Protein AF-A0A928LMP3-F1 (afdb_monomer_lite)

Radius of gyration: 11.05 Å; chains: 1; bounding box: 26×17×32 Å

pLDDT: mean 92.57, std 9.97, range [44.56, 98.12]

Foldseek 3Di:
DPLVLLVVLVVQLVVCQVVLDLVSLVVSLVVLVVCVVVVSDDPVSSVVSCCSSPVVGPVNPVD

Sequence (63 aa):
MSNVIFESLIEEANYAIRSKSRDLVFEVYGMAKMARLTHVITPEQFKKLNEMLITDGINNPKA

Secondary structure (DSSP, 8-state):
---HHHHHHHHHHHHHHHTT-HHHHHHHHHHHHHHHHTTSS-HHHHHHHHIIIIIIIIT-TT-

Structure (mmCIF, N/CA/C/O backbone):
data_AF-A0A928LMP3-F1
#
_entry.id   AF-A0A928LMP3-F1
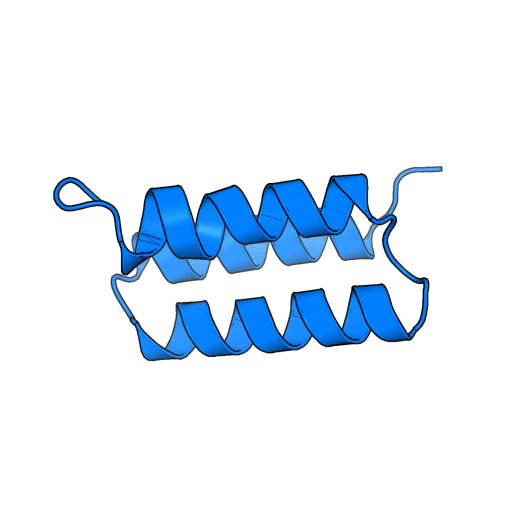#
loop_
_atom_site.group_PDB
_atom_site.id
_atom_site.type_symbol
_atom_site.label_atom_id
_atom_site.label_alt_id
_atom_site.label_comp_id
_atom_site.label_asym_id
_atom_site.label_entity_id
_atom_site.label_seq_id
_atom_site.pdbx_PDB_ins_code
_atom_site.Cartn_x
_atom_site.Cartn_y
_atom_site.Cartn_z
_atom_site.occupancy
_atom_site.B_iso_or_equiv
_atom_site.auth_seq_id
_atom_site.auth_comp_id
_atom_site.auth_asym_id
_atom_site.auth_atom_id
_atom_site.pdbx_PDB_model_num
ATOM 1 N N . MET A 1 1 ? 15.122 10.383 -11.291 1.00 44.56 1 MET A N 1
ATOM 2 C CA . MET A 1 1 ? 13.798 10.459 -11.939 1.00 44.56 1 MET A CA 1
ATOM 3 C C . MET A 1 1 ? 12.793 10.116 -10.853 1.00 44.56 1 MET A C 1
ATOM 5 O O . MET A 1 1 ? 12.859 8.993 -10.363 1.00 44.56 1 MET A O 1
ATOM 9 N N . SER A 1 2 ? 12.017 11.083 -10.347 1.00 55.09 2 SER A N 1
ATOM 10 C CA . SER A 1 2 ? 10.988 10.753 -9.352 1.00 55.09 2 SER A CA 1
ATOM 11 C C . SER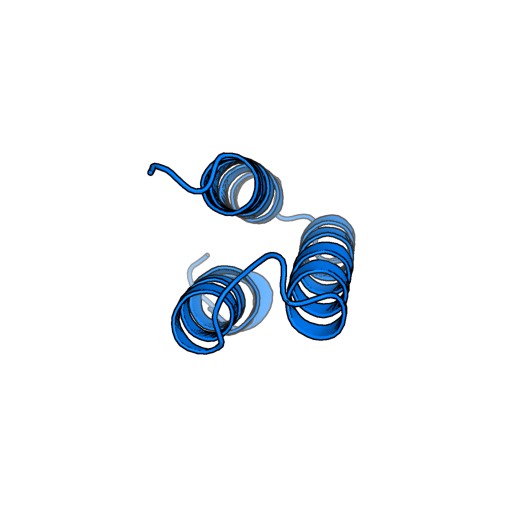 A 1 2 ? 9.936 9.887 -10.041 1.00 55.09 2 SER A C 1
ATOM 13 O O . SER A 1 2 ? 9.579 10.125 -11.198 1.00 55.09 2 SER A O 1
ATOM 15 N N . ASN A 1 3 ? 9.535 8.801 -9.389 1.00 80.44 3 ASN A N 1
ATOM 16 C CA . ASN A 1 3 ? 8.538 7.902 -9.946 1.00 80.44 3 ASN A CA 1
ATOM 17 C C . ASN A 1 3 ? 7.160 8.452 -9.567 1.00 80.44 3 ASN A C 1
ATOM 19 O O . ASN A 1 3 ? 6.629 8.102 -8.517 1.00 80.44 3 ASN A O 1
ATOM 23 N N . VAL A 1 4 ? 6.617 9.338 -10.408 1.00 92.44 4 VAL A N 1
ATOM 24 C CA . VAL A 1 4 ? 5.335 10.042 -10.196 1.00 92.44 4 VAL A CA 1
ATOM 25 C C . VAL A 1 4 ? 4.198 9.081 -9.824 1.00 92.44 4 VAL A C 1
ATOM 27 O O . VAL A 1 4 ? 3.367 9.396 -8.978 1.00 92.44 4 VAL A O 1
ATOM 30 N N . ILE A 1 5 ? 4.189 7.872 -10.396 1.00 94.88 5 ILE A N 1
ATOM 31 C CA . ILE A 1 5 ? 3.177 6.854 -10.083 1.00 94.88 5 ILE A CA 1
ATOM 32 C C . ILE A 1 5 ? 3.330 6.329 -8.656 1.00 94.88 5 ILE A C 1
ATOM 34 O O . ILE A 1 5 ? 2.338 6.135 -7.961 1.00 94.88 5 ILE A O 1
ATOM 38 N N . PHE A 1 6 ? 4.562 6.115 -8.195 1.00 96.50 6 PHE A N 1
ATOM 39 C CA . PHE A 1 6 ? 4.794 5.694 -6.817 1.00 96.50 6 PHE A CA 1
ATOM 40 C C . PHE A 1 6 ? 4.345 6.767 -5.818 1.00 96.50 6 PHE A C 1
ATOM 42 O O . PHE A 1 6 ? 3.704 6.434 -4.829 1.00 96.50 6 PHE A O 1
ATOM 49 N N . GLU A 1 7 ? 4.636 8.040 -6.089 1.00 96.81 7 GLU A N 1
ATOM 50 C CA . GLU A 1 7 ? 4.206 9.158 -5.237 1.00 96.81 7 GLU A CA 1
ATOM 51 C C . GLU A 1 7 ? 2.675 9.265 -5.175 1.00 96.81 7 GLU A C 1
ATOM 53 O O . GLU A 1 7 ? 2.115 9.317 -4.082 1.00 96.81 7 GLU A O 1
ATOM 58 N N . SER A 1 8 ? 1.988 9.161 -6.316 1.00 97.25 8 SER A N 1
ATOM 59 C CA . SER A 1 8 ? 0.519 9.140 -6.362 1.00 97.25 8 SER A CA 1
ATOM 60 C C . SER A 1 8 ? -0.076 7.956 -5.585 1.00 97.25 8 SER A C 1
ATOM 62 O O . SER A 1 8 ? -0.999 8.138 -4.795 1.00 97.25 8 SER A O 1
ATOM 64 N N . LEU A 1 9 ? 0.495 6.751 -5.708 1.00 97.62 9 LEU A N 1
ATOM 65 C CA . LEU A 1 9 ? 0.046 5.586 -4.932 1.00 97.62 9 LEU A CA 1
ATOM 66 C C . LEU A 1 9 ? 0.238 5.771 -3.419 1.00 97.62 9 LEU A C 1
ATOM 68 O O . LEU A 1 9 ? -0.555 5.254 -2.634 1.00 97.62 9 LEU A O 1
ATOM 72 N N . ILE A 1 10 ? 1.275 6.499 -2.994 1.00 98.00 10 ILE A N 1
ATOM 73 C CA . ILE A 1 10 ? 1.487 6.843 -1.582 1.00 98.00 10 ILE A CA 1
ATOM 74 C C . ILE A 1 10 ? 0.401 7.808 -1.091 1.00 98.00 10 ILE A C 1
ATOM 76 O O . ILE A 1 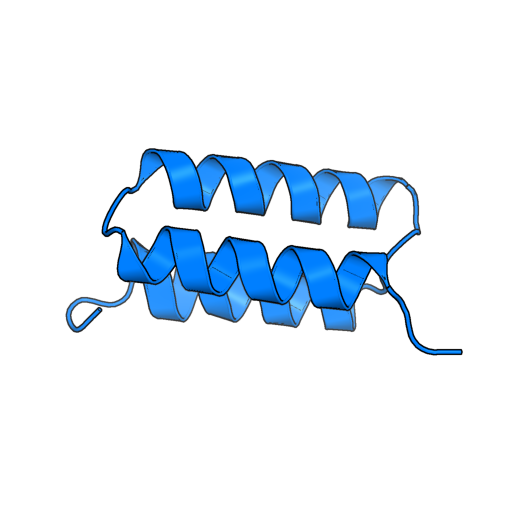10 ? -0.098 7.645 0.024 1.00 98.00 10 ILE A O 1
ATOM 80 N N . GLU A 1 11 ? 0.017 8.801 -1.891 1.00 97.75 11 GLU A N 1
ATOM 81 C CA . GLU A 1 11 ? -1.064 9.733 -1.545 1.00 97.75 11 GLU A CA 1
ATOM 82 C C . GLU A 1 11 ? -2.410 9.013 -1.403 1.00 97.75 11 GLU A C 1
ATOM 84 O O . GLU A 1 11 ? -3.076 9.164 -0.373 1.00 97.75 11 GLU A O 1
ATOM 89 N N . GLU A 1 12 ? -2.752 8.159 -2.369 1.00 97.81 12 GLU A N 1
ATOM 90 C CA . GLU A 1 12 ? -3.963 7.333 -2.344 1.00 97.81 12 GLU A CA 1
ATOM 91 C C . GLU A 1 12 ? -3.972 6.374 -1.148 1.00 97.81 12 GLU A C 1
ATOM 93 O O . GLU A 1 12 ? -4.974 6.258 -0.442 1.00 97.81 12 GLU A O 1
ATOM 98 N N . ALA A 1 13 ? -2.835 5.741 -0.838 1.00 97.19 13 ALA A N 1
ATOM 99 C CA . ALA A 1 13 ? -2.723 4.864 0.325 1.00 97.19 13 ALA A CA 1
ATOM 100 C C . ALA A 1 13 ? -2.990 5.619 1.633 1.00 97.19 13 ALA A C 1
ATOM 102 O O . ALA A 1 13 ? -3.756 5.157 2.480 1.00 97.19 13 ALA A O 1
ATOM 103 N N . ASN A 1 14 ? -2.413 6.814 1.784 1.00 96.56 14 ASN A N 1
ATOM 104 C CA . ASN A 1 14 ? -2.657 7.661 2.950 1.00 96.56 14 ASN A CA 1
ATOM 105 C C . ASN A 1 14 ? -4.115 8.129 3.033 1.00 96.56 14 ASN A C 1
ATOM 107 O O . ASN A 1 14 ? -4.667 8.247 4.128 1.00 96.56 14 ASN A O 1
ATOM 111 N N . TYR A 1 15 ? -4.750 8.442 1.903 1.00 96.38 15 TYR A N 1
ATOM 112 C CA . TYR A 1 15 ? -6.172 8.778 1.871 1.00 96.38 15 TYR A CA 1
ATOM 113 C C . TYR A 1 15 ? -7.039 7.588 2.301 1.00 96.38 15 TYR A C 1
ATOM 115 O O . TYR A 1 15 ? -7.834 7.725 3.233 1.00 96.38 15 TYR A O 1
ATOM 123 N N . ALA A 1 16 ? -6.826 6.413 1.706 1.00 95.62 16 ALA A N 1
ATOM 124 C CA . ALA A 1 16 ? -7.571 5.198 2.014 1.00 95.62 16 ALA A CA 1
ATOM 125 C C . ALA A 1 16 ? -7.467 4.821 3.502 1.00 95.62 16 ALA A C 1
ATOM 127 O O . ALA A 1 16 ? -8.492 4.605 4.148 1.00 95.62 16 ALA A O 1
ATOM 128 N N . ILE A 1 17 ? -6.261 4.848 4.081 1.00 94.44 17 ILE A N 1
ATOM 129 C CA . ILE A 1 17 ? -6.051 4.573 5.513 1.00 94.44 17 ILE A CA 1
ATOM 130 C C . ILE A 1 17 ? -6.807 5.591 6.381 1.00 94.44 17 ILE A C 1
ATOM 132 O O . ILE A 1 17 ? -7.578 5.203 7.257 1.00 94.44 17 ILE A O 1
ATOM 136 N N . ARG A 1 18 ? -6.665 6.897 6.106 1.00 93.44 18 ARG A N 1
ATOM 137 C CA . ARG A 1 18 ? -7.350 7.957 6.877 1.00 93.44 18 ARG A CA 1
ATOM 138 C C . ARG A 1 18 ? -8.870 7.896 6.770 1.00 93.44 18 ARG A C 1
ATOM 140 O O . ARG A 1 18 ? -9.555 8.276 7.715 1.00 93.44 18 ARG A O 1
ATOM 147 N N . SER A 1 19 ? -9.395 7.421 5.643 1.00 93.31 19 SER A N 1
ATOM 148 C CA . SER A 1 19 ? -10.836 7.249 5.437 1.00 93.31 19 SER A CA 1
ATOM 149 C C . SER A 1 19 ? -11.438 6.122 6.284 1.00 93.31 19 SER A C 1
ATOM 151 O O . SER A 1 19 ? -12.659 6.032 6.392 1.00 93.31 19 SER A O 1
ATOM 153 N N . LYS A 1 20 ? -10.598 5.248 6.866 1.00 89.88 20 LYS A N 1
ATOM 154 C CA . LYS A 1 20 ? -11.000 4.022 7.577 1.00 89.88 20 LYS A CA 1
ATOM 155 C C . LYS A 1 20 ? -11.877 3.086 6.735 1.00 89.88 20 LYS A C 1
ATOM 157 O O . LYS A 1 20 ? -12.579 2.231 7.275 1.00 89.88 20 LYS A O 1
ATOM 162 N N . SER A 1 21 ? -11.827 3.225 5.410 1.00 92.19 21 SER A N 1
ATOM 163 C CA . SER A 1 21 ? -12.535 2.364 4.472 1.00 92.19 21 SER A CA 1
ATOM 164 C C . SER A 1 21 ? -11.649 1.197 4.070 1.00 92.19 21 SER A C 1
ATOM 166 O O . SER A 1 21 ? -10.660 1.346 3.351 1.00 92.19 21 SER A O 1
ATOM 168 N N . ARG A 1 22 ? -12.039 0.004 4.516 1.00 93.06 22 ARG A N 1
ATOM 169 C CA . ARG A 1 22 ? -11.384 -1.247 4.131 1.00 93.06 22 ARG A CA 1
ATOM 170 C C . ARG A 1 22 ? -11.389 -1.444 2.611 1.00 93.06 22 ARG A C 1
ATOM 172 O O . ARG A 1 22 ? -10.388 -1.895 2.061 1.00 93.06 22 ARG A O 1
ATOM 179 N N . ASP A 1 23 ? -12.488 -1.100 1.948 1.00 95.81 23 ASP A N 1
ATOM 180 C CA . ASP A 1 23 ? -12.642 -1.311 0.507 1.00 95.81 23 ASP A CA 1
ATOM 181 C C . ASP A 1 23 ? -11.691 -0.413 -0.288 1.00 95.81 23 ASP A C 1
ATOM 183 O O . ASP A 1 23 ? -10.999 -0.903 -1.180 1.00 95.81 23 ASP A O 1
ATOM 187 N N . LEU A 1 24 ? -11.553 0.858 0.112 1.00 95.75 24 LEU A N 1
ATOM 188 C CA . LEU A 1 24 ? -10.591 1.773 -0.511 1.00 95.75 24 LEU A CA 1
ATOM 189 C C . LEU A 1 24 ? -9.151 1.282 -0.335 1.00 95.75 24 LEU A C 1
ATOM 191 O O . LEU A 1 24 ? -8.356 1.349 -1.267 1.00 95.75 24 LEU A O 1
ATOM 195 N N . VAL A 1 25 ? -8.802 0.726 0.828 1.00 96.25 25 VAL A N 1
ATOM 196 C CA . VAL A 1 25 ? -7.458 0.166 1.033 1.00 96.25 25 VAL A CA 1
ATOM 197 C C . VAL A 1 25 ? -7.195 -1.013 0.085 1.00 96.25 25 VAL A C 1
ATOM 199 O O . VAL A 1 25 ? -6.108 -1.103 -0.492 1.00 96.25 25 VAL A O 1
ATOM 202 N N . PHE A 1 26 ? -8.174 -1.899 -0.123 1.00 96.50 26 PHE A N 1
ATOM 203 C CA . PHE A 1 26 ? -8.031 -3.006 -1.074 1.00 96.50 26 PHE A CA 1
ATOM 204 C C . PHE A 1 26 ? -7.977 -2.542 -2.532 1.00 96.50 26 PHE A C 1
ATOM 206 O O . PHE A 1 26 ? -7.231 -3.128 -3.320 1.00 96.50 26 PHE A O 1
ATOM 213 N N . GLU A 1 27 ? -8.703 -1.484 -2.889 1.00 97.81 27 GLU A N 1
ATOM 214 C CA . GLU A 1 27 ? -8.629 -0.865 -4.213 1.00 97.81 27 GLU A CA 1
ATOM 215 C C . GLU A 1 27 ? -7.215 -0.340 -4.498 1.00 97.81 27 GLU A C 1
ATOM 217 O O . GLU A 1 27 ? -6.591 -0.728 -5.491 1.00 97.81 27 GLU A O 1
ATOM 222 N N . VAL A 1 28 ? -6.652 0.446 -3.574 1.00 97.88 28 VAL A N 1
ATOM 223 C CA . VAL A 1 28 ? -5.286 0.977 -3.704 1.00 97.88 28 VAL A CA 1
ATOM 224 C C . VAL A 1 28 ? -4.248 -0.146 -3.719 1.00 97.88 28 VAL A C 1
ATOM 226 O O . VAL A 1 28 ? -3.289 -0.099 -4.494 1.00 97.88 28 VAL A O 1
ATOM 229 N N . TYR A 1 29 ? -4.453 -1.209 -2.938 1.00 97.88 29 TYR A N 1
ATOM 230 C CA . TYR A 1 29 ? -3.596 -2.392 -2.992 1.00 97.88 29 TYR A CA 1
ATOM 231 C C . TYR A 1 29 ? -3.625 -3.066 -4.372 1.00 97.88 29 TYR A C 1
ATOM 233 O O . TYR A 1 29 ? -2.580 -3.453 -4.906 1.00 97.88 29 TYR A O 1
ATOM 241 N N . GLY A 1 30 ? -4.810 -3.168 -4.981 1.00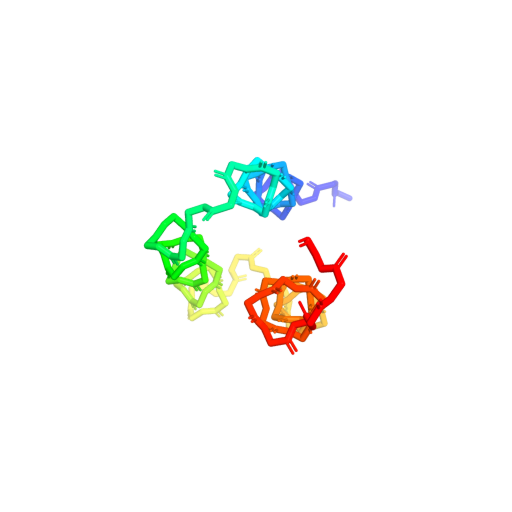 97.88 30 GLY A N 1
ATOM 242 C CA . GLY A 1 30 ? -4.985 -3.646 -6.350 1.00 97.88 30 GLY A CA 1
ATOM 243 C C . GLY A 1 30 ? -4.214 -2.798 -7.361 1.00 97.88 30 GLY A C 1
ATOM 244 O O . GLY A 1 30 ? -3.464 -3.346 -8.173 1.00 97.88 30 GLY A O 1
ATOM 245 N N . MET A 1 31 ? -4.316 -1.469 -7.263 1.00 98.00 31 MET A N 1
ATOM 246 C CA . MET A 1 31 ? -3.561 -0.539 -8.112 1.00 98.00 31 MET A CA 1
ATOM 247 C C . MET A 1 31 ? -2.045 -0.718 -7.957 1.00 98.00 31 MET A C 1
ATOM 249 O O . MET A 1 31 ? -1.332 -0.854 -8.954 1.00 98.00 31 MET A O 1
ATOM 253 N N . ALA A 1 32 ? -1.548 -0.815 -6.721 1.00 98.00 32 ALA A N 1
ATOM 254 C CA . ALA A 1 32 ? -0.134 -1.056 -6.440 1.00 98.00 32 ALA A CA 1
ATOM 255 C C . ALA A 1 32 ? 0.352 -2.393 -7.029 1.00 98.00 32 ALA A C 1
ATOM 257 O O . ALA A 1 32 ? 1.437 -2.466 -7.614 1.00 98.00 32 ALA A O 1
ATOM 258 N N . LYS A 1 33 ? -0.463 -3.452 -6.930 1.00 98.12 33 LYS A N 1
ATOM 259 C CA . LYS A 1 33 ? -0.150 -4.766 -7.509 1.00 98.12 33 LYS A CA 1
ATOM 260 C C . LYS A 1 33 ? -0.074 -4.696 -9.033 1.00 98.12 33 LYS A C 1
ATOM 262 O O . LYS A 1 33 ? 0.853 -5.259 -9.613 1.00 98.12 33 LYS A O 1
ATOM 267 N N . MET A 1 34 ? -0.993 -3.975 -9.677 1.00 98.12 34 MET A N 1
ATOM 268 C CA . MET A 1 34 ? -0.961 -3.764 -11.126 1.00 98.12 34 MET A CA 1
ATOM 269 C C . MET A 1 34 ? 0.277 -2.976 -11.556 1.00 98.12 34 MET A C 1
ATOM 271 O O . MET A 1 34 ? 0.971 -3.415 -12.468 1.00 98.12 34 MET A O 1
ATOM 275 N N . ALA A 1 35 ? 0.618 -1.891 -10.857 1.00 97.25 35 ALA A N 1
ATOM 276 C CA . ALA A 1 35 ? 1.830 -1.116 -11.128 1.00 97.25 35 ALA A CA 1
ATOM 277 C C . ALA A 1 35 ? 3.111 -1.957 -10.979 1.00 97.25 35 ALA A C 1
ATOM 279 O O . ALA A 1 35 ? 4.072 -1.789 -11.733 1.00 97.25 35 ALA A O 1
ATOM 280 N N . ARG A 1 36 ? 3.134 -2.900 -10.027 1.00 97.19 36 ARG A N 1
ATOM 281 C CA . ARG A 1 36 ? 4.243 -3.849 -9.879 1.00 97.19 36 ARG A CA 1
ATOM 282 C C . ARG A 1 36 ? 4.288 -4.862 -11.023 1.00 97.19 36 ARG A C 1
ATOM 284 O O . ARG A 1 36 ? 5.384 -5.175 -11.493 1.00 97.19 36 ARG A O 1
ATOM 291 N N . LEU A 1 37 ? 3.141 -5.392 -11.449 1.00 97.69 37 LEU A N 1
ATOM 292 C CA . LEU A 1 37 ? 3.041 -6.356 -12.554 1.00 97.69 37 LEU A CA 1
ATOM 293 C C . LEU A 1 37 ? 3.461 -5.752 -13.897 1.00 97.69 37 LEU A C 1
ATOM 295 O O . LEU A 1 37 ? 4.063 -6.442 -14.710 1.00 97.69 37 LEU A O 1
ATOM 299 N N . THR A 1 38 ? 3.199 -4.465 -14.106 1.00 96.94 38 THR A N 1
ATOM 300 C CA . THR A 1 38 ? 3.597 -3.726 -15.313 1.00 96.94 38 THR A CA 1
ATOM 301 C C . THR A 1 38 ? 4.987 -3.094 -15.210 1.00 96.94 38 THR A C 1
ATOM 303 O O . THR A 1 38 ? 5.381 -2.341 -16.095 1.00 96.94 38 THR A O 1
ATOM 306 N N . HIS A 1 39 ? 5.747 -3.403 -14.151 1.00 95.12 39 HIS A N 1
ATOM 307 C CA . HIS A 1 39 ? 7.101 -2.892 -13.896 1.00 95.12 39 HIS A CA 1
ATOM 308 C C . HIS A 1 39 ? 7.210 -1.358 -13.797 1.00 95.12 39 HIS A C 1
ATOM 310 O O . HIS A 1 39 ? 8.302 -0.807 -13.920 1.00 95.12 39 HIS A O 1
ATOM 316 N N . VAL A 1 40 ? 6.098 -0.669 -13.526 1.00 96.06 40 VAL A N 1
ATOM 317 C CA . VAL A 1 40 ? 6.062 0.786 -13.309 1.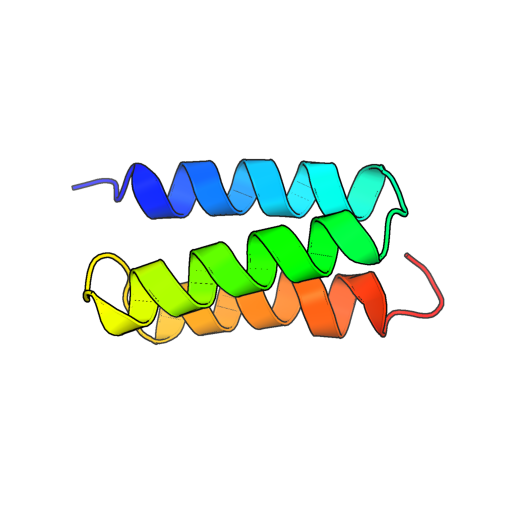00 96.06 40 VAL A CA 1
ATOM 318 C C . VAL A 1 40 ? 6.668 1.156 -11.955 1.00 96.06 40 VAL A C 1
ATOM 320 O O . VAL A 1 40 ? 7.281 2.212 -11.825 1.00 96.06 40 VAL A O 1
ATOM 323 N N . ILE A 1 41 ? 6.540 0.282 -10.952 1.00 96.62 41 ILE A N 1
ATOM 324 C CA . ILE A 1 41 ? 7.191 0.430 -9.643 1.00 96.62 41 ILE A CA 1
ATOM 325 C C . ILE A 1 41 ? 8.101 -0.760 -9.336 1.00 96.62 41 ILE A C 1
ATOM 327 O O . ILE A 1 41 ? 7.868 -1.887 -9.790 1.00 96.62 41 ILE A O 1
ATOM 331 N N . THR A 1 42 ? 9.137 -0.517 -8.535 1.00 97.12 42 THR A N 1
ATOM 332 C CA . THR A 1 42 ? 10.080 -1.563 -8.125 1.00 97.12 42 THR A CA 1
ATOM 333 C C . THR A 1 42 ? 9.462 -2.509 -7.084 1.00 97.12 42 THR A C 1
ATOM 335 O O . THR A 1 42 ? 8.452 -2.180 -6.449 1.00 97.12 42 THR A O 1
ATOM 338 N N . PRO A 1 43 ? 10.052 -3.699 -6.861 1.00 97.88 43 PRO A N 1
ATOM 339 C CA . PRO A 1 43 ? 9.649 -4.580 -5.767 1.00 97.88 43 PRO A CA 1
ATOM 340 C C . PRO A 1 43 ? 9.681 -3.899 -4.391 1.00 97.88 43 PRO A C 1
ATOM 342 O O . PRO A 1 43 ? 8.778 -4.110 -3.587 1.00 97.88 43 PRO A O 1
ATOM 345 N N . GLU A 1 44 ? 10.682 -3.060 -4.126 1.00 97.50 44 GLU A N 1
ATOM 346 C CA . GLU A 1 44 ? 10.860 -2.344 -2.857 1.00 97.50 44 GLU A CA 1
ATOM 347 C C . GLU A 1 44 ? 9.772 -1.284 -2.664 1.00 97.50 44 GLU A C 1
ATOM 349 O O . GLU A 1 44 ? 9.215 -1.150 -1.575 1.00 97.50 44 GLU A O 1
ATOM 354 N N . GLN A 1 45 ? 9.418 -0.571 -3.738 1.00 97.62 45 GLN A N 1
ATOM 355 C CA . GLN A 1 45 ? 8.305 0.379 -3.743 1.00 97.62 45 GLN A CA 1
ATOM 356 C C . GLN A 1 45 ? 6.972 -0.322 -3.463 1.00 97.62 45 GLN A C 1
ATOM 358 O O . GLN A 1 45 ? 6.200 0.124 -2.614 1.00 97.62 45 GLN A O 1
ATOM 363 N N . PHE A 1 46 ? 6.723 -1.459 -4.117 1.00 98.06 46 PHE A N 1
ATOM 364 C CA . PHE A 1 46 ? 5.530 -2.258 -3.852 1.00 98.06 46 PHE A CA 1
ATOM 365 C C . PHE A 1 46 ? 5.498 -2.787 -2.413 1.00 98.06 46 PHE A C 1
ATOM 367 O O . PHE A 1 46 ? 4.457 -2.727 -1.761 1.00 98.06 46 PHE A O 1
ATOM 374 N N . LYS A 1 47 ? 6.638 -3.252 -1.885 1.00 98.00 47 LYS A N 1
ATOM 375 C CA . LYS A 1 47 ? 6.749 -3.711 -0.495 1.00 98.00 47 LYS A CA 1
ATOM 376 C C . LYS A 1 47 ? 6.355 -2.609 0.490 1.00 98.00 47 LYS A C 1
ATOM 378 O O . LYS A 1 47 ? 5.567 -2.874 1.392 1.00 98.00 47 LYS A O 1
ATOM 383 N N . LYS A 1 48 ? 6.828 -1.378 0.277 1.00 97.69 48 LYS A N 1
ATOM 384 C CA . LYS A 1 48 ? 6.464 -0.229 1.116 1.00 97.69 48 LYS A CA 1
ATOM 385 C C . LYS A 1 48 ? 4.960 0.073 1.077 1.00 97.69 48 LYS A C 1
ATOM 387 O O . LY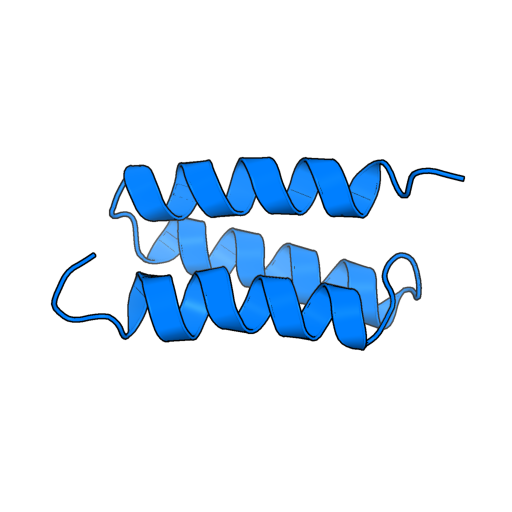S A 1 48 ? 4.359 0.298 2.121 1.00 97.69 48 LYS A O 1
ATOM 392 N N . LEU A 1 49 ? 4.333 0.027 -0.102 1.00 97.69 49 LEU A N 1
ATOM 393 C CA . LEU A 1 49 ? 2.875 0.189 -0.223 1.00 97.69 49 LEU A CA 1
ATOM 394 C C . LEU A 1 49 ? 2.112 -0.940 0.484 1.00 97.69 49 LEU A C 1
ATOM 396 O O . LEU A 1 49 ? 1.114 -0.682 1.150 1.00 97.69 49 LEU A O 1
ATOM 400 N N . ASN A 1 50 ? 2.594 -2.181 0.387 1.00 96.69 50 ASN A N 1
ATOM 401 C CA . ASN A 1 50 ? 2.012 -3.319 1.098 1.00 96.69 50 ASN A CA 1
ATOM 402 C C . ASN A 1 50 ? 2.094 -3.144 2.622 1.00 96.69 50 ASN A C 1
ATOM 404 O O . ASN A 1 50 ? 1.112 -3.404 3.311 1.00 96.69 50 ASN A O 1
ATOM 408 N N . GLU A 1 51 ? 3.239 -2.700 3.146 1.00 96.31 51 GLU A N 1
ATOM 409 C CA . GLU A 1 51 ? 3.403 -2.393 4.573 1.00 96.31 51 GLU A CA 1
ATOM 410 C C . GLU A 1 51 ? 2.397 -1.327 5.021 1.00 96.31 51 GLU A C 1
ATOM 412 O O . GLU A 1 51 ? 1.639 -1.575 5.955 1.00 96.31 51 GLU A O 1
ATOM 417 N N . MET A 1 52 ? 2.285 -0.215 4.288 1.00 96.06 52 MET A N 1
ATOM 418 C CA . MET A 1 52 ? 1.337 0.857 4.611 1.00 96.06 52 MET A CA 1
ATOM 419 C C . MET A 1 52 ? -0.124 0.391 4.600 1.00 96.06 52 MET A C 1
ATOM 421 O O . MET A 1 52 ? -0.865 0.645 5.542 1.00 96.06 52 MET A O 1
ATOM 425 N N . LEU A 1 53 ? -0.559 -0.275 3.529 1.00 95.94 53 LEU A N 1
ATOM 426 C CA . LEU A 1 53 ? -1.970 -0.613 3.317 1.00 95.94 53 LEU A CA 1
ATOM 427 C C . LEU A 1 53 ? -2.424 -1.783 4.198 1.00 95.94 53 LEU A C 1
ATOM 429 O O . LEU A 1 53 ? -3.522 -1.766 4.755 1.00 95.94 53 LEU A O 1
ATOM 433 N N . ILE A 1 54 ? -1.588 -2.817 4.312 1.00 92.50 54 ILE A N 1
ATOM 434 C CA . ILE A 1 54 ? -1.977 -4.084 4.933 1.00 92.50 54 ILE A CA 1
ATOM 435 C C . ILE A 1 54 ? -1.503 -4.152 6.376 1.00 92.50 54 ILE A C 1
ATOM 437 O O . ILE A 1 54 ? -2.321 -4.400 7.257 1.00 92.50 54 ILE A O 1
ATOM 441 N N . THR A 1 55 ? -0.209 -3.946 6.625 1.00 89.25 55 THR A N 1
ATOM 442 C CA . THR A 1 55 ? 0.368 -4.096 7.968 1.00 89.25 55 THR A CA 1
ATOM 443 C C . THR A 1 55 ? -0.031 -2.936 8.870 1.00 89.25 55 THR A C 1
ATOM 445 O O . THR A 1 55 ? -0.582 -3.170 9.942 1.00 89.25 55 THR A O 1
ATOM 448 N N . ASP A 1 56 ? 0.202 -1.705 8.414 1.00 87.69 56 ASP A N 1
ATOM 449 C CA . ASP A 1 56 ? -0.021 -0.486 9.197 1.00 87.69 56 ASP A CA 1
ATOM 450 C C . ASP A 1 56 ? -1.441 0.075 9.036 1.00 87.69 56 ASP A C 1
ATOM 452 O O . ASP A 1 56 ? -1.876 0.876 9.865 1.00 87.69 56 ASP A O 1
ATOM 456 N N . GLY A 1 57 ? -2.154 -0.360 7.992 1.00 88.25 57 GLY A N 1
ATOM 457 C CA . GLY A 1 57 ? -3.546 -0.030 7.699 1.00 88.25 57 GLY A CA 1
ATOM 458 C C . GLY A 1 57 ? -4.510 -1.082 8.248 1.00 88.25 57 GLY A C 1
ATOM 459 O O . GLY A 1 57 ? -4.792 -1.105 9.441 1.00 88.25 57 GLY A O 1
ATOM 460 N N . ILE A 1 58 ? -5.031 -1.962 7.383 1.00 86.31 58 ILE A N 1
ATOM 461 C CA . ILE A 1 58 ? -6.138 -2.883 7.730 1.00 86.31 58 ILE A CA 1
ATOM 462 C C . ILE A 1 58 ? -5.835 -3.781 8.936 1.00 86.31 58 ILE A C 1
ATOM 464 O O . ILE A 1 58 ? -6.725 -4.017 9.752 1.00 86.31 58 ILE A O 1
ATOM 468 N N . ASN A 1 59 ? -4.617 -4.318 9.044 1.00 85.12 59 ASN A N 1
ATOM 469 C CA . ASN A 1 59 ? -4.271 -5.244 10.125 1.00 85.12 59 ASN A CA 1
ATOM 470 C C . ASN A 1 59 ? -3.754 -4.538 11.381 1.00 85.12 59 ASN A C 1
ATOM 472 O O . ASN A 1 59 ? -3.437 -5.213 12.362 1.00 85.12 59 ASN A O 1
ATOM 476 N N . ASN A 1 60 ? -3.662 -3.208 11.379 1.00 82.69 60 ASN A N 1
ATOM 477 C CA . ASN A 1 60 ? -3.218 -2.466 12.542 1.00 82.69 60 ASN A CA 1
ATOM 478 C C . ASN A 1 60 ? -4.412 -2.181 13.465 1.00 82.69 60 ASN A C 1
ATOM 480 O O . ASN A 1 60 ? -5.270 -1.365 13.128 1.00 82.69 60 ASN A O 1
ATOM 484 N N . PRO A 1 61 ? -4.464 -2.768 14.674 1.00 74.06 61 PRO A N 1
ATOM 485 C CA . PRO A 1 61 ? -5.563 -2.542 15.613 1.00 74.06 61 PRO A CA 1
ATOM 486 C C . PRO A 1 61 ? -5.620 -1.103 16.160 1.00 74.06 61 PRO A C 1
ATOM 488 O O . PRO A 1 61 ? -6.523 -0.784 16.930 1.00 74.06 61 PRO A O 1
ATOM 491 N N . LYS A 1 62 ? -4.643 -0.250 15.818 1.00 75.75 62 LYS A N 1
ATOM 492 C CA . LYS A 1 62 ? -4.523 1.145 16.267 1.00 75.75 62 LYS A CA 1
ATOM 493 C C . LYS A 1 62 ? -4.710 2.183 15.149 1.00 75.75 62 LYS A C 1
ATOM 495 O O . LYS A 1 62 ? -4.533 3.365 15.438 1.00 75.75 62 LYS A O 1
ATOM 500 N N . ALA A 1 63 ? -4.987 1.761 13.913 1.00 67.56 63 ALA A N 1
ATOM 501 C CA . ALA A 1 63 ? -5.172 2.662 12.769 1.00 67.56 63 ALA A CA 1
ATOM 502 C C . ALA A 1 63 ? -6.490 3.467 12.821 1.00 67.56 63 ALA A C 1
ATOM 504 O O . ALA A 1 63 ? -7.506 2.987 13.381 1.00 67.56 63 ALA A O 1
#